Protein AF-A0A151M8U3-F1 (afdb_monomer_lite)

pLDDT: mean 81.44, std 20.22, range [40.56, 98.81]

Organism: Alligator mississippiensis (NCBI:txid8496)

InterPro domains:
  IPR023216 Transcription regulator SKI/SnoN [PTHR10005] (28-126)

Radius of gyration: 43.68 Å; chains: 1; bounding box: 76×24×116 Å

Structure (mmCIF, N/CA/C/O backbone):
data_AF-A0A151M8U3-F1
#
_entry.id   AF-A0A151M8U3-F1
#
loop_
_atom_site.group_PDB
_atom_site.id
_atom_site.type_symbol
_atom_site.label_atom_id
_atom_site.label_alt_id
_atom_site.label_comp_id
_atom_site.label_asym_id
_atom_site.label_entity_id
_atom_site.label_seq_id
_atom_site.pdbx_PDB_ins_code
_atom_site.Cartn_x
_atom_site.Cartn_y
_atom_site.Cartn_z
_atom_site.occupancy
_atom_site.B_iso_or_equiv
_atom_site.auth_seq_id
_atom_site.auth_comp_id
_atom_site.auth_asym_id
_atom_site.auth_atom_id
_atom_site.pdbx_PDB_model_num
ATOM 1 N N . MET A 1 1 ? -38.878 0.587 22.113 1.00 40.56 1 MET A N 1
ATOM 2 C CA . MET A 1 1 ? -38.996 -0.773 22.692 1.00 40.56 1 MET A CA 1
ATOM 3 C C . MET A 1 1 ? -37.675 -1.499 22.469 1.00 40.56 1 MET A C 1
ATOM 5 O O . MET A 1 1 ? -37.245 -1.496 21.323 1.00 40.56 1 MET A O 1
ATOM 9 N N . PRO A 1 2 ? -37.015 -2.070 23.492 1.00 48.78 2 PRO A N 1
ATOM 10 C CA . PRO A 1 2 ? -35.706 -2.700 23.304 1.00 48.78 2 PRO A CA 1
ATOM 11 C C . PRO A 1 2 ? -35.813 -3.971 22.433 1.00 48.78 2 PRO A C 1
ATOM 13 O O . PRO A 1 2 ? -36.833 -4.675 22.512 1.00 48.78 2 PRO A O 1
ATOM 16 N N . PRO A 1 3 ? -34.814 -4.272 21.584 1.00 57.84 3 PRO A N 1
ATOM 17 C CA . PRO A 1 3 ? -34.797 -5.462 20.736 1.00 57.84 3 PRO A CA 1
ATOM 18 C C . PRO A 1 3 ? -34.961 -6.755 21.554 1.00 57.84 3 PRO A C 1
ATOM 20 O O . PRO A 1 3 ? -34.553 -6.868 22.709 1.00 57.84 3 PRO A O 1
ATOM 23 N N . THR A 1 4 ? -35.606 -7.760 20.960 1.00 63.84 4 THR A N 1
ATOM 24 C CA . THR A 1 4 ? -35.953 -9.052 21.588 1.00 63.84 4 THR A CA 1
ATOM 25 C C . THR A 1 4 ? -34.752 -9.816 22.156 1.00 63.84 4 THR A C 1
ATOM 27 O O . THR A 1 4 ? -34.927 -10.589 23.098 1.00 63.84 4 THR A O 1
ATOM 30 N N . ALA A 1 5 ? -33.545 -9.569 21.639 1.00 54.72 5 ALA A N 1
ATOM 31 C CA . ALA A 1 5 ? -32.305 -10.135 22.159 1.00 54.72 5 ALA A CA 1
ATOM 32 C C . ALA A 1 5 ? -32.001 -9.637 23.582 1.00 54.72 5 ALA A C 1
ATOM 34 O O . ALA A 1 5 ? -31.858 -10.465 24.478 1.00 54.72 5 ALA A O 1
ATOM 35 N N . GLU A 1 6 ? -32.011 -8.322 23.833 1.00 48.84 6 GLU A N 1
ATOM 36 C CA . GLU A 1 6 ? -31.754 -7.754 25.169 1.00 48.84 6 GLU A CA 1
ATOM 37 C C . GLU A 1 6 ? -32.701 -8.331 26.223 1.00 48.84 6 GLU A C 1
ATOM 39 O O . GLU A 1 6 ? -32.268 -8.716 27.304 1.00 48.84 6 GLU A O 1
ATOM 44 N N . ARG A 1 7 ? -33.990 -8.496 25.897 1.00 54.62 7 ARG A N 1
ATOM 45 C CA . ARG A 1 7 ? -34.970 -9.103 26.817 1.00 54.62 7 ARG A CA 1
ATOM 46 C C . ARG A 1 7 ? -34.650 -10.550 27.202 1.00 54.62 7 ARG A C 1
ATOM 48 O O . ARG A 1 7 ? -34.989 -10.965 28.310 1.00 54.62 7 ARG A O 1
ATOM 55 N N . ARG A 1 8 ? -34.029 -11.327 26.308 1.00 56.53 8 ARG A N 1
ATOM 56 C CA . ARG A 1 8 ? -33.607 -12.709 26.590 1.00 56.53 8 ARG A CA 1
ATOM 57 C C . ARG A 1 8 ? -32.372 -12.731 27.491 1.00 56.53 8 ARG A C 1
ATOM 59 O O . ARG A 1 8 ? -32.348 -13.516 28.432 1.00 56.53 8 ARG A O 1
ATOM 66 N N . TRP A 1 9 ? -31.419 -11.832 27.254 1.00 52.59 9 TRP A N 1
ATOM 67 C CA . TRP A 1 9 ? -30.248 -11.650 28.114 1.00 52.59 9 TRP A CA 1
ATOM 68 C C . TRP A 1 9 ? -30.645 -11.206 29.528 1.00 52.59 9 TRP A C 1
ATOM 70 O O . TRP A 1 9 ? -30.252 -11.855 30.489 1.00 52.59 9 TRP A O 1
ATOM 80 N N . TRP A 1 10 ? -31.535 -10.216 29.672 1.00 53.31 10 TRP A N 1
ATOM 81 C CA . TRP A 1 10 ? -32.075 -9.817 30.982 1.00 53.31 10 TRP A CA 1
ATOM 82 C C . TRP A 1 10 ? -32.746 -10.980 31.728 1.00 53.31 10 TRP A C 1
ATOM 84 O O . TRP A 1 10 ? -32.545 -11.135 32.926 1.00 53.31 10 TRP A O 1
ATOM 94 N N . ARG A 1 11 ? -33.496 -11.847 31.034 1.00 55.56 11 ARG A N 1
ATOM 95 C CA . ARG A 1 11 ? -34.132 -13.032 31.642 1.00 55.56 11 ARG A CA 1
ATOM 96 C C . ARG A 1 11 ? -33.126 -14.100 32.096 1.00 55.56 11 ARG A C 1
ATOM 98 O O . ARG A 1 11 ? -33.454 -14.869 32.990 1.00 55.56 11 ARG A O 1
ATOM 105 N N . MET A 1 12 ? -31.942 -14.163 31.486 1.00 50.94 12 MET A N 1
ATOM 106 C CA . MET A 1 12 ? -30.869 -15.088 31.874 1.00 50.94 12 MET A CA 1
ATOM 107 C C . MET A 1 12 ? -29.953 -14.524 32.969 1.00 50.94 12 MET A C 1
ATOM 109 O O . MET A 1 12 ? -29.356 -15.304 33.703 1.00 50.94 12 MET A O 1
ATOM 113 N N . SER A 1 13 ? -29.860 -13.196 33.096 1.00 57.53 13 SER A N 1
ATOM 114 C CA . SER A 1 13 ? -29.041 -12.520 34.114 1.00 57.53 13 SER A CA 1
ATOM 115 C C . SER A 1 13 ? -29.766 -12.272 35.442 1.00 57.53 13 SER A C 1
ATOM 117 O O . SER A 1 13 ? -29.111 -11.994 36.443 1.00 57.53 13 SER A O 1
ATOM 119 N N . VAL A 1 14 ? -31.101 -12.345 35.480 1.00 50.88 14 VAL A N 1
ATOM 120 C CA . VAL A 1 14 ? -31.864 -12.294 36.738 1.00 50.88 14 VAL A CA 1
ATOM 121 C C . VAL A 1 14 ? -31.788 -13.677 37.394 1.00 50.88 14 VAL A C 1
ATOM 123 O O . VAL A 1 14 ? -32.211 -14.652 36.766 1.00 50.88 14 VAL A O 1
ATOM 126 N N . PRO A 1 15 ? -31.269 -13.799 38.633 1.00 51.03 15 PRO A N 1
ATOM 127 C CA . PRO A 1 15 ? -31.254 -15.069 39.348 1.00 51.03 15 PRO A CA 1
ATOM 128 C C . PRO A 1 15 ? -32.662 -15.667 39.379 1.00 51.03 15 PRO A C 1
ATOM 130 O O . PRO A 1 15 ? -33.642 -14.937 39.542 1.00 51.03 15 PRO A O 1
ATOM 133 N N . ALA A 1 16 ? -32.779 -16.988 39.246 1.00 50.50 16 ALA A N 1
ATOM 134 C CA . ALA A 1 16 ? -34.037 -17.732 39.332 1.00 50.50 16 ALA A CA 1
ATOM 135 C C . ALA A 1 16 ? -34.613 -17.746 40.769 1.00 50.50 16 ALA A C 1
ATOM 137 O O . ALA A 1 16 ? -34.962 -18.792 41.302 1.00 50.50 16 ALA A O 1
ATOM 138 N N . PHE A 1 17 ? -34.699 -16.580 41.409 1.00 46.59 17 PHE A N 1
ATOM 139 C CA . PHE A 1 17 ? -35.105 -16.395 42.798 1.00 46.59 17 PHE A CA 1
ATOM 140 C C . PHE A 1 17 ? -36.619 -16.582 43.006 1.00 46.59 17 PHE A C 1
ATOM 142 O O . PHE A 1 17 ? -37.093 -16.728 44.123 1.00 46.59 17 PHE A O 1
ATOM 149 N N . ALA A 1 18 ? -37.402 -16.626 41.926 1.00 46.50 18 ALA A N 1
ATOM 150 C CA . ALA A 1 18 ? -38.862 -16.658 41.981 1.00 46.50 18 ALA A CA 1
ATOM 151 C C . ALA A 1 18 ? -39.449 -18.027 41.598 1.00 46.50 18 ALA A C 1
ATOM 153 O O . ALA A 1 18 ? -40.246 -18.119 40.662 1.00 46.50 18 ALA A O 1
ATOM 154 N N . ARG A 1 19 ? -39.032 -19.101 42.282 1.00 45.16 19 ARG A N 1
ATOM 155 C CA . ARG A 1 19 ? -39.784 -20.373 42.330 1.00 45.16 19 ARG A CA 1
ATOM 156 C C . ARG A 1 19 ? -39.307 -21.261 43.488 1.00 45.16 19 ARG A C 1
ATOM 158 O O . ARG A 1 19 ? -38.726 -22.322 43.277 1.00 45.16 19 ARG A O 1
ATOM 165 N N . LYS A 1 20 ? -39.528 -20.820 44.725 1.00 44.44 20 LYS A N 1
ATOM 166 C CA . LYS A 1 20 ? -39.485 -21.709 45.890 1.00 44.44 20 LYS A CA 1
ATOM 167 C C . LYS A 1 20 ? -40.513 -21.226 46.906 1.00 44.44 20 LYS A C 1
ATOM 169 O O . LYS A 1 20 ? -40.297 -20.237 47.591 1.00 44.44 20 LYS A O 1
ATOM 174 N N . ASP A 1 21 ? -41.670 -21.878 46.896 1.00 50.72 21 ASP A N 1
ATOM 175 C CA . ASP A 1 21 ? -42.712 -21.686 47.897 1.00 50.72 21 ASP A CA 1
ATOM 176 C C . ASP A 1 21 ? -42.216 -22.252 49.239 1.00 50.72 21 ASP A C 1
ATOM 178 O O . ASP A 1 21 ? -41.758 -23.396 49.288 1.00 50.72 21 ASP A O 1
ATOM 182 N N . GLY A 1 22 ? -42.29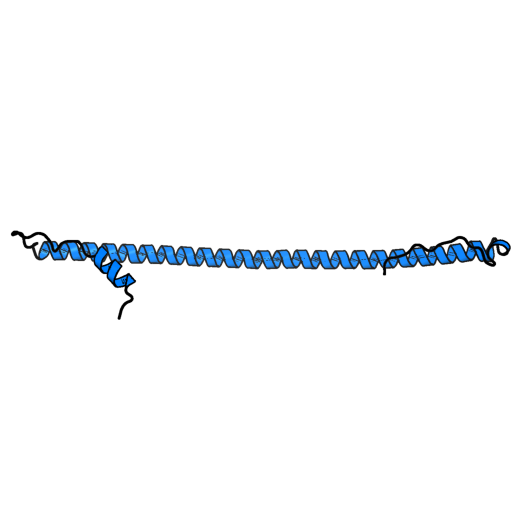6 -21.449 50.305 1.00 49.62 22 GLY A N 1
ATOM 183 C CA . GLY A 1 22 ? -42.020 -21.864 51.686 1.00 49.62 22 GLY A CA 1
ATOM 184 C C . GLY A 1 22 ? -40.998 -20.990 52.421 1.00 49.62 22 GLY A C 1
ATOM 185 O O . GLY A 1 22 ? -39.813 -21.292 52.397 1.00 49.62 22 GLY A O 1
ATOM 186 N N . GLU A 1 23 ? -41.499 -19.934 53.071 1.00 51.31 23 GLU A N 1
ATOM 187 C CA . GLU A 1 23 ? -40.991 -19.312 54.310 1.00 51.31 23 GLU A CA 1
ATOM 188 C C . GLU A 1 23 ? -39.460 -19.181 54.498 1.00 51.31 23 GLU A C 1
ATOM 190 O O . GLU A 1 23 ? -38.886 -19.783 55.398 1.00 51.31 23 GLU A O 1
ATOM 195 N N . ASP A 1 24 ? -38.809 -18.340 53.694 1.00 57.03 24 ASP A N 1
ATOM 196 C CA . ASP A 1 24 ? -37.689 -17.503 54.153 1.00 57.03 24 ASP A CA 1
ATOM 197 C C . ASP A 1 24 ? -37.616 -16.298 53.208 1.00 57.03 24 ASP A C 1
ATOM 199 O O . ASP A 1 24 ? -37.125 -16.374 52.078 1.00 57.03 24 ASP A O 1
ATOM 203 N N . ARG A 1 25 ? -38.277 -15.199 53.586 1.00 63.25 25 ARG A N 1
ATOM 204 C CA . ARG A 1 25 ? -38.214 -13.964 52.800 1.00 63.25 25 ARG A CA 1
ATOM 205 C C . ARG A 1 25 ? -36.805 -13.420 53.059 1.00 63.25 25 ARG A C 1
ATOM 207 O O . ARG A 1 25 ? -36.534 -13.126 54.219 1.00 63.25 25 ARG A O 1
ATOM 214 N N . PRO A 1 26 ? -35.920 -13.331 52.048 1.00 62.28 26 PRO A N 1
ATOM 215 C CA . PRO A 1 26 ? -34.546 -12.903 52.281 1.00 62.28 26 PRO A CA 1
ATOM 216 C C . PRO A 1 26 ? -34.579 -11.550 52.981 1.00 62.28 26 PRO A C 1
ATOM 218 O O . PRO A 1 26 ? -35.367 -10.669 52.607 1.00 62.28 26 PRO A O 1
ATOM 221 N N . ASP A 1 27 ? -33.766 -11.427 54.022 1.00 82.56 27 ASP A N 1
ATOM 222 C CA . ASP A 1 27 ? -33.710 -10.203 54.795 1.00 82.56 27 ASP A CA 1
ATOM 223 C C . ASP A 1 27 ? -33.321 -9.034 53.880 1.00 82.56 27 ASP A C 1
ATOM 225 O O . ASP A 1 27 ? -32.555 -9.186 52.918 1.00 82.56 27 ASP A O 1
ATOM 229 N N . VAL A 1 28 ? -33.898 -7.861 54.134 1.00 86.44 28 VAL A N 1
ATOM 230 C CA . VAL A 1 28 ? -33.722 -6.688 53.261 1.00 86.44 28 VAL A CA 1
ATOM 231 C C . VAL A 1 28 ? -32.239 -6.320 53.153 1.00 86.44 28 VAL A C 1
ATOM 233 O O . VAL A 1 28 ? -31.781 -5.957 52.066 1.00 86.44 28 VAL A O 1
ATOM 236 N N . ASP A 1 29 ? -31.480 -6.510 54.234 1.00 90.56 29 ASP A N 1
ATOM 237 C CA . ASP A 1 29 ? -30.040 -6.263 54.275 1.00 90.56 29 ASP A CA 1
ATOM 238 C C . ASP A 1 29 ? -29.257 -7.257 53.401 1.00 90.56 29 ASP A C 1
ATOM 240 O O . ASP A 1 29 ? -28.313 -6.872 52.700 1.00 90.56 29 ASP A O 1
ATOM 244 N N . GLU A 1 30 ? -29.669 -8.527 53.363 1.00 90.81 30 GLU A N 1
ATOM 245 C CA . GLU A 1 30 ? -29.049 -9.549 52.514 1.00 90.81 30 GLU A CA 1
ATOM 246 C C . GLU A 1 30 ? -29.303 -9.266 51.026 1.00 90.81 30 GLU A C 1
ATOM 248 O O . GLU A 1 30 ? -28.378 -9.311 50.208 1.00 90.81 30 GLU A O 1
ATOM 253 N N . LEU A 1 31 ? -30.529 -8.868 50.673 1.00 90.50 31 LEU A N 1
ATOM 254 C CA . LEU A 1 31 ? -30.859 -8.418 49.318 1.00 90.50 31 LEU A CA 1
ATOM 255 C C . LEU A 1 31 ? -30.064 -7.172 48.911 1.00 90.50 31 LEU A C 1
ATOM 257 O O . LEU A 1 31 ? -29.592 -7.085 47.773 1.00 90.50 31 LEU A O 1
ATOM 261 N N . GLN A 1 32 ? -29.898 -6.211 49.820 1.00 92.38 32 GLN A N 1
ATOM 262 C CA . GLN A 1 32 ? -29.147 -4.988 49.556 1.00 92.38 32 GLN A CA 1
ATOM 263 C C . GLN A 1 32 ? -27.657 -5.279 49.330 1.00 92.38 32 GLN A C 1
ATOM 265 O O . GLN A 1 32 ? -27.052 -4.712 48.412 1.00 92.38 32 GLN A O 1
ATOM 270 N N . LYS A 1 33 ? -27.082 -6.213 50.096 1.00 94.56 33 LYS A N 1
ATOM 271 C CA . LYS A 1 33 ? -25.708 -6.691 49.904 1.00 94.56 33 LYS A CA 1
ATOM 272 C C . LYS A 1 33 ? -25.529 -7.384 48.550 1.00 94.56 33 LYS A C 1
ATOM 274 O O . LYS A 1 33 ? -24.616 -7.026 47.807 1.00 94.56 33 LYS A O 1
ATOM 279 N N . LEU A 1 34 ? -26.426 -8.306 48.189 1.00 93.38 34 LEU A N 1
ATOM 280 C CA . LEU A 1 34 ? -26.381 -9.006 46.898 1.00 93.38 34 LEU A CA 1
ATOM 281 C C . LEU A 1 34 ? -26.523 -8.042 45.712 1.00 93.38 34 LEU A C 1
ATOM 283 O O . LEU A 1 34 ? -25.837 -8.191 44.699 1.00 93.38 34 LEU A O 1
ATOM 287 N N . LEU A 1 35 ? -27.387 -7.029 45.827 1.00 93.25 35 LEU A N 1
ATOM 288 C CA . LEU A 1 35 ? -27.534 -6.002 44.797 1.00 93.25 35 LEU A CA 1
ATOM 289 C C . LEU A 1 35 ? -26.248 -5.183 44.634 1.00 93.25 35 LEU A C 1
ATOM 291 O O . LEU A 1 35 ? -25.837 -4.920 43.503 1.00 93.25 35 LEU A O 1
ATOM 295 N N . LEU A 1 36 ? -25.605 -4.800 45.741 1.00 96.12 36 LEU A N 1
ATOM 296 C CA . LEU A 1 36 ? -24.342 -4.066 45.708 1.00 96.12 36 LEU A CA 1
ATOM 297 C C . LEU A 1 36 ? -23.233 -4.894 45.044 1.00 96.12 36 LEU A C 1
ATOM 299 O O . LEU A 1 36 ? -22.548 -4.392 44.153 1.00 96.12 36 LEU A O 1
ATOM 303 N N . GLU A 1 37 ? -23.102 -6.170 45.412 1.00 96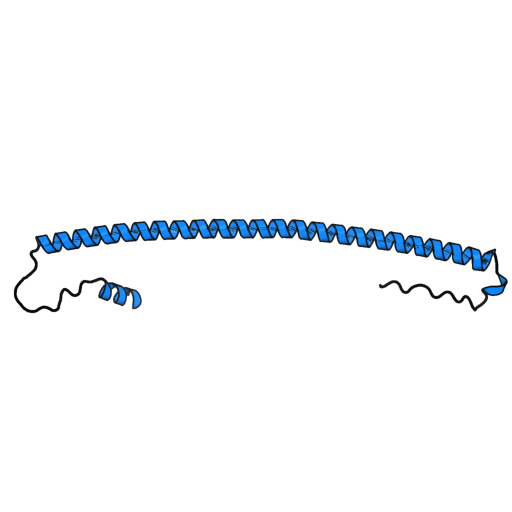.50 37 GLU A N 1
ATOM 304 C CA . GLU A 1 37 ? -22.143 -7.096 44.797 1.00 96.50 37 GLU A CA 1
ATOM 305 C C . GLU A 1 37 ? -22.382 -7.237 43.286 1.00 96.50 37 GLU A C 1
ATOM 307 O O 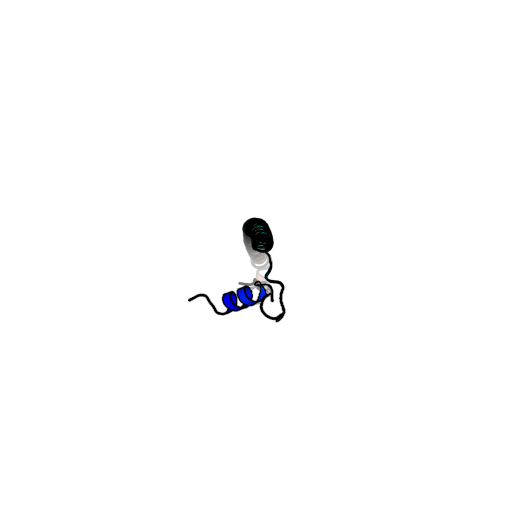. GLU A 1 37 ? -21.436 -7.146 42.500 1.00 96.50 37 GLU A O 1
ATOM 312 N N . GLN A 1 38 ? -23.642 -7.365 42.852 1.00 94.25 38 GLN A N 1
ATOM 313 C CA . GLN A 1 38 ? -23.979 -7.433 41.428 1.00 94.25 38 GLN A CA 1
ATOM 314 C C . GLN A 1 38 ? -23.683 -6.132 40.674 1.00 94.25 38 GLN A C 1
ATOM 316 O O . GLN A 1 38 ? -23.233 -6.166 39.526 1.00 94.25 38 GLN A O 1
ATOM 321 N N . VAL A 1 39 ? -23.899 -4.972 41.299 1.00 96.81 39 VAL A N 1
ATOM 322 C CA . VAL A 1 39 ? -23.559 -3.671 40.705 1.00 96.81 39 VAL A CA 1
ATOM 323 C C . VAL A 1 39 ? -22.047 -3.526 40.533 1.00 96.81 39 VAL A C 1
ATOM 325 O O . VAL A 1 39 ? -21.598 -3.082 39.474 1.00 96.81 39 VAL A O 1
ATOM 328 N N . GLU A 1 40 ? -21.254 -3.923 41.526 1.00 97.69 40 GLU A N 1
ATOM 329 C CA . GLU A 1 40 ? -19.793 -3.847 41.440 1.00 97.69 40 GLU A CA 1
ATOM 330 C C . GLU A 1 40 ? -19.217 -4.851 40.434 1.00 97.69 40 GLU A C 1
ATOM 332 O O . GLU A 1 40 ? -18.335 -4.495 39.645 1.00 97.69 40 GLU A O 1
ATOM 337 N N . LEU A 1 41 ? -19.772 -6.067 40.367 1.00 97.19 41 LEU A N 1
ATOM 338 C CA . LEU A 1 41 ? -19.451 -7.035 39.315 1.00 97.19 41 LEU A CA 1
ATOM 339 C C . LEU A 1 41 ? -19.757 -6.472 37.925 1.00 97.19 41 LEU A C 1
ATOM 341 O O . LEU A 1 41 ? -18.907 -6.544 37.035 1.00 97.19 41 LEU A O 1
ATOM 345 N N . ARG A 1 42 ? -20.923 -5.839 37.741 1.00 97.12 42 ARG A N 1
ATOM 346 C CA . ARG A 1 42 ? -21.287 -5.205 36.468 1.00 97.12 42 ARG A CA 1
ATOM 347 C C . ARG A 1 42 ? -20.296 -4.108 36.081 1.00 97.12 42 ARG A C 1
ATOM 349 O O . ARG A 1 42 ? -19.783 -4.132 34.969 1.00 97.12 42 ARG A O 1
ATOM 356 N N . LYS A 1 43 ? -19.956 -3.200 37.003 1.00 98.19 43 LYS A N 1
ATOM 357 C CA . LYS A 1 43 ? -18.967 -2.132 36.756 1.00 98.19 43 LYS A CA 1
ATOM 358 C C . LYS A 1 43 ? -17.577 -2.677 36.432 1.00 98.19 43 LYS A C 1
ATOM 360 O O . LYS A 1 43 ? -16.817 -2.047 35.697 1.00 98.19 43 LYS A O 1
ATOM 365 N N . LYS A 1 44 ? -17.186 -3.807 37.027 1.00 98.25 44 LYS A N 1
ATOM 366 C CA . LYS A 1 44 ? -15.916 -4.468 36.707 1.00 98.25 44 LYS A CA 1
ATOM 367 C C . LYS A 1 44 ? -15.938 -5.009 35.277 1.00 98.25 44 LYS A C 1
ATOM 369 O O . LYS A 1 44 ? -15.039 -4.682 34.509 1.00 98.25 44 LYS A O 1
ATOM 374 N N . LEU A 1 45 ? -16.988 -5.739 34.905 1.00 98.00 45 LEU A N 1
ATOM 375 C CA . LEU A 1 45 ? -17.151 -6.279 33.553 1.00 98.00 45 LEU A CA 1
ATOM 376 C C . LEU A 1 45 ? -17.258 -5.178 32.491 1.00 98.00 45 LEU A C 1
ATOM 378 O O . LEU A 1 45 ? -16.656 -5.298 31.431 1.00 98.00 45 LEU A O 1
ATOM 382 N N . GLU A 1 46 ? -17.964 -4.083 32.776 1.00 98.19 46 GLU A N 1
ATOM 383 C CA . GLU A 1 46 ? -18.050 -2.920 31.882 1.00 98.19 46 GLU A CA 1
ATOM 384 C C . GLU A 1 46 ? -16.660 -2.311 31.616 1.00 98.19 46 GLU A C 1
ATOM 386 O O . GLU A 1 46 ? -16.332 -1.997 30.470 1.00 98.19 46 GLU A O 1
ATOM 391 N N . ARG A 1 47 ? -15.806 -2.204 32.645 1.00 98.50 47 ARG A N 1
ATOM 392 C CA . ARG A 1 47 ? -14.417 -1.732 32.500 1.00 98.50 47 ARG A CA 1
ATOM 393 C C . ARG A 1 47 ? -13.542 -2.708 31.717 1.00 98.50 47 ARG A C 1
ATOM 395 O O . ARG A 1 47 ? -12.782 -2.275 30.855 1.00 98.50 47 ARG A O 1
ATOM 402 N N . GLU A 1 48 ? -13.648 -4.004 31.998 1.00 98.31 48 GLU A N 1
ATOM 403 C CA . GLU A 1 48 ? -12.903 -5.043 31.273 1.00 98.31 48 GLU A CA 1
ATOM 404 C C . GLU A 1 48 ? -13.305 -5.088 29.796 1.00 98.31 48 GLU A C 1
ATOM 406 O O . GLU A 1 48 ? -12.443 -5.131 28.919 1.00 98.31 48 GLU A O 1
ATOM 411 N N . PHE A 1 49 ? -14.603 -4.986 29.505 1.00 98.44 49 PHE A N 1
ATOM 412 C CA . PHE A 1 49 ? -15.112 -4.911 28.141 1.00 98.44 49 PHE A CA 1
ATOM 413 C C . PHE A 1 49 ? -14.601 -3.667 27.411 1.00 98.44 49 PHE A C 1
ATOM 415 O O . PHE A 1 49 ? -14.189 -3.756 26.254 1.00 98.44 49 PHE A O 1
ATOM 422 N N . GLN A 1 50 ? -14.586 -2.515 28.085 1.00 98.06 50 GLN A N 1
ATOM 423 C CA . GLN A 1 50 ? -14.070 -1.281 27.505 1.00 98.06 50 GLN A CA 1
ATOM 424 C C . GLN A 1 50 ? -12.566 -1.387 27.203 1.00 98.06 50 GLN A C 1
ATOM 426 O O . GLN A 1 50 ? -12.155 -1.085 26.087 1.00 98.06 50 GLN A O 1
ATOM 431 N N . SER A 1 51 ? -11.762 -1.920 28.130 1.00 98.19 51 SER A N 1
ATOM 432 C CA . SER A 1 51 ? -10.332 -2.166 27.892 1.00 98.19 51 SER A CA 1
ATOM 433 C C . SER A 1 51 ? -10.096 -3.129 26.726 1.00 98.19 51 SER A C 1
ATOM 435 O O . SER A 1 51 ? -9.230 -2.888 25.885 1.00 98.19 51 SER A O 1
ATOM 437 N N . LEU A 1 52 ? -10.888 -4.200 26.633 1.00 98.44 52 LEU A N 1
ATOM 438 C CA . LEU A 1 52 ? -10.796 -5.152 25.532 1.00 98.44 52 LEU A CA 1
ATOM 439 C C . LEU A 1 52 ? -11.138 -4.495 24.187 1.00 98.44 52 LEU A C 1
ATOM 441 O O . LEU A 1 52 ? -10.438 -4.709 23.197 1.00 98.44 52 LEU A O 1
ATOM 445 N N . LYS A 1 53 ? -12.188 -3.670 24.155 1.00 98.12 53 LYS A N 1
ATOM 446 C CA . LYS A 1 53 ? -12.589 -2.903 22.972 1.00 98.12 53 LYS A CA 1
ATOM 447 C C . LYS A 1 53 ? -11.477 -1.961 22.516 1.00 98.12 53 LYS A C 1
ATOM 449 O O . LYS A 1 53 ? -11.161 -1.955 21.329 1.00 98.12 53 LYS A O 1
ATOM 454 N N . ASP A 1 54 ? -10.890 -1.203 23.435 1.00 98.56 54 ASP A N 1
ATOM 455 C CA . ASP A 1 54 ? -9.825 -0.249 23.117 1.00 98.56 54 ASP A CA 1
ATOM 456 C C . ASP A 1 54 ? -8.582 -0.981 22.586 1.00 98.56 54 ASP A C 1
ATOM 458 O O . ASP A 1 54 ? -8.055 -0.622 21.532 1.00 98.56 54 ASP A O 1
ATOM 462 N N . ASN A 1 55 ? -8.210 -2.111 23.201 1.00 98.50 55 ASN A N 1
ATOM 463 C CA . ASN A 1 55 ? -7.118 -2.964 22.723 1.00 98.50 55 ASN A CA 1
ATOM 464 C C . ASN A 1 55 ? -7.339 -3.461 21.286 1.00 98.50 55 ASN A C 1
ATOM 466 O O . ASN A 1 55 ? -6.427 -3.384 20.459 1.00 98.50 55 ASN A O 1
ATOM 470 N N . PHE A 1 56 ? -8.542 -3.952 20.964 1.00 98.56 56 PHE A N 1
ATOM 471 C CA . PHE A 1 56 ? -8.861 -4.391 19.603 1.00 98.56 56 PHE A CA 1
ATOM 472 C C . PHE A 1 56 ? -8.870 -3.235 18.606 1.00 98.56 56 PHE A C 1
ATOM 474 O O . PHE A 1 56 ? -8.386 -3.393 17.485 1.00 98.56 56 PHE A O 1
ATOM 481 N N . GLN A 1 57 ? -9.394 -2.070 18.995 1.00 98.50 57 GLN A N 1
ATOM 482 C CA . GLN A 1 57 ? -9.372 -0.890 18.135 1.00 98.50 57 GLN A CA 1
ATOM 483 C C . GLN A 1 57 ? -7.941 -0.467 17.808 1.00 98.50 57 GLN A C 1
ATOM 485 O O . GLN A 1 57 ? -7.633 -0.216 16.643 1.00 98.50 57 GLN A O 1
ATOM 490 N N . ASP A 1 58 ? -7.057 -0.437 18.798 1.00 98.62 58 ASP A N 1
ATOM 491 C CA . ASP A 1 58 ? -5.666 -0.036 18.599 1.00 98.62 58 ASP A CA 1
ATOM 492 C C . ASP A 1 58 ? -4.856 -1.088 17.843 1.00 98.62 58 ASP A C 1
ATOM 494 O O . ASP A 1 58 ? -3.979 -0.746 17.046 1.00 98.62 58 ASP A O 1
ATOM 498 N N . GLN A 1 59 ? -5.149 -2.373 18.048 1.00 98.56 59 GLN A N 1
ATOM 499 C CA . GLN A 1 59 ? -4.570 -3.440 17.238 1.00 98.56 59 GLN A CA 1
ATOM 500 C C . GLN A 1 59 ? -4.994 -3.302 15.771 1.00 98.56 59 GLN A C 1
ATOM 502 O O . GLN A 1 59 ? -4.142 -3.327 14.886 1.00 98.56 59 GLN A O 1
ATOM 507 N N . MET A 1 60 ? -6.286 -3.102 15.506 1.00 98.62 60 MET A N 1
ATOM 508 C CA . MET A 1 60 ? -6.805 -2.967 14.146 1.00 98.62 60 MET A CA 1
ATOM 509 C C . MET A 1 60 ? -6.257 -1.721 13.443 1.00 98.62 60 MET A C 1
ATOM 511 O O . MET A 1 60 ? -5.869 -1.806 12.282 1.00 98.62 60 MET A O 1
ATOM 515 N N . LYS A 1 61 ? -6.167 -0.579 14.139 1.00 98.62 61 LYS A N 1
ATOM 516 C CA . LYS A 1 61 ? -5.563 0.647 13.589 1.00 98.62 61 LYS A CA 1
ATOM 517 C C . LYS A 1 61 ? -4.105 0.429 13.186 1.00 98.62 61 LYS A C 1
ATOM 519 O O . LYS A 1 61 ? -3.716 0.830 12.094 1.00 98.62 61 LYS A O 1
ATOM 524 N N . ARG A 1 62 ? -3.310 -0.219 14.045 1.00 98.69 62 ARG A N 1
ATOM 525 C CA . ARG A 1 62 ? -1.902 -0.530 13.748 1.00 98.69 62 ARG A CA 1
ATOM 526 C C . ARG A 1 62 ? -1.760 -1.483 12.566 1.00 98.69 62 ARG A C 1
ATOM 528 O O . ARG A 1 62 ? -0.930 -1.243 11.699 1.00 98.69 62 ARG A O 1
ATOM 535 N N . GLU A 1 63 ? -2.585 -2.524 12.513 1.00 98.62 63 GLU A N 1
ATOM 536 C CA . GLU A 1 63 ? -2.585 -3.494 11.414 1.00 98.62 63 GLU A CA 1
ATOM 537 C C . GLU A 1 63 ? -2.950 -2.837 10.073 1.00 98.62 63 GLU A C 1
ATOM 539 O O . GLU A 1 63 ? -2.314 -3.110 9.056 1.00 98.62 63 GLU A O 1
ATOM 544 N N . LEU A 1 64 ? -3.944 -1.942 10.061 1.00 98.75 64 LEU A N 1
ATOM 545 C CA . LEU A 1 64 ? -4.311 -1.186 8.861 1.00 98.75 64 LEU A CA 1
ATOM 546 C C . LEU A 1 64 ? -3.171 -0.276 8.398 1.00 98.75 64 LEU A C 1
ATOM 548 O O . LEU A 1 64 ? -2.793 -0.346 7.232 1.00 98.75 64 LEU A O 1
ATOM 552 N N . ALA A 1 65 ? -2.576 0.495 9.312 1.00 98.69 65 ALA A N 1
ATOM 553 C CA . ALA A 1 65 ? -1.448 1.369 8.993 1.00 98.69 65 ALA A CA 1
ATOM 554 C C . ALA A 1 65 ? -0.252 0.585 8.423 1.00 98.69 65 ALA A C 1
ATOM 556 O O . ALA A 1 65 ? 0.338 0.985 7.423 1.00 98.69 65 ALA A O 1
ATOM 557 N N . TYR A 1 66 ? 0.063 -0.575 9.007 1.00 98.81 66 TYR A N 1
ATOM 558 C CA . TYR A 1 66 ? 1.126 -1.448 8.511 1.00 98.81 66 TYR A CA 1
ATOM 559 C C . TYR A 1 66 ? 0.851 -1.951 7.085 1.00 98.81 66 TYR A C 1
ATOM 561 O O . TYR A 1 66 ? 1.736 -1.937 6.228 1.00 98.81 66 TYR A O 1
ATOM 569 N N . ARG A 1 67 ? -0.387 -2.372 6.799 1.00 98.75 67 ARG A N 1
ATOM 570 C CA . ARG A 1 67 ? -0.773 -2.822 5.452 1.00 98.75 67 ARG A CA 1
ATOM 571 C C . ARG A 1 67 ? -0.713 -1.690 4.432 1.00 98.75 67 ARG A C 1
ATOM 573 O O . ARG A 1 67 ? -0.271 -1.926 3.311 1.00 98.75 67 ARG A O 1
ATOM 580 N N . GLU A 1 68 ? -1.136 -0.487 4.805 1.00 98.75 68 GLU A N 1
ATOM 581 C CA . GLU A 1 68 ? -1.045 0.700 3.949 1.00 98.75 68 GLU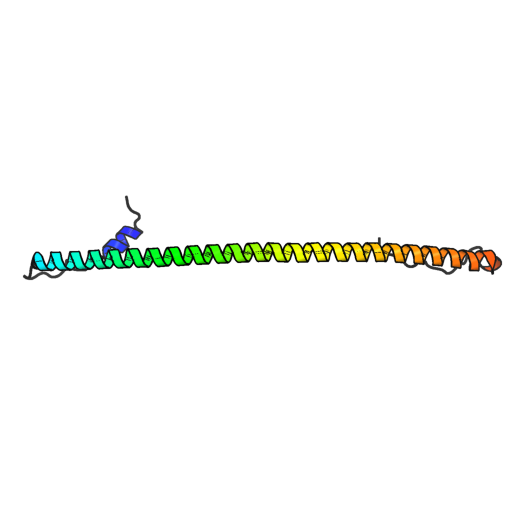 A CA 1
ATOM 582 C C . GLU A 1 68 ? 0.410 1.037 3.609 1.00 98.75 68 GLU A C 1
ATOM 584 O O . GLU A 1 68 ? 0.730 1.254 2.439 1.00 98.75 68 GLU A O 1
ATOM 589 N N . GLU A 1 69 ? 1.308 1.006 4.596 1.00 98.69 69 GLU A N 1
ATOM 590 C CA . GLU A 1 69 ? 2.739 1.226 4.374 1.00 98.69 69 GLU A CA 1
ATOM 591 C C . GLU A 1 69 ? 3.339 0.153 3.456 1.00 98.69 69 GLU A C 1
ATOM 593 O O . GLU A 1 69 ? 4.045 0.471 2.498 1.00 98.69 69 GLU A O 1
ATOM 598 N N . MET A 1 70 ? 3.007 -1.120 3.680 1.00 98.50 70 MET A N 1
ATOM 599 C CA . MET A 1 70 ? 3.475 -2.214 2.827 1.00 98.50 70 MET A CA 1
ATOM 600 C C . MET A 1 70 ? 3.019 -2.035 1.373 1.00 98.50 70 MET A C 1
ATOM 602 O O . MET A 1 70 ? 3.804 -2.247 0.449 1.00 98.50 70 MET A O 1
ATOM 606 N N . VAL A 1 71 ? 1.772 -1.609 1.151 1.00 98.75 71 VAL A N 1
ATOM 607 C CA . VAL A 1 71 ? 1.266 -1.307 -0.196 1.00 98.75 71 VAL A CA 1
ATOM 608 C C . VAL A 1 71 ? 2.069 -0.175 -0.840 1.00 98.75 71 VAL A C 1
ATOM 610 O O . VAL A 1 71 ? 2.439 -0.290 -2.008 1.00 98.75 71 VAL A O 1
ATOM 613 N N . GLN A 1 72 ? 2.396 0.883 -0.095 1.00 98.69 72 GLN A N 1
ATOM 614 C CA . GLN A 1 72 ? 3.233 1.977 -0.600 1.00 98.69 72 GLN A CA 1
ATOM 615 C C . GLN A 1 72 ? 4.645 1.498 -0.963 1.00 98.69 72 GLN A C 1
ATOM 617 O O . GLN A 1 72 ? 5.154 1.840 -2.031 1.00 98.69 72 GLN A O 1
ATOM 622 N N . GLN A 1 73 ? 5.266 0.659 -0.131 1.00 98.75 73 GLN A N 1
ATOM 623 C CA . GLN A 1 73 ? 6.588 0.095 -0.422 1.00 98.75 73 GLN A CA 1
ATOM 624 C C . GLN A 1 73 ? 6.565 -0.786 -1.679 1.00 98.75 73 GLN A C 1
ATOM 626 O O . GLN A 1 73 ? 7.406 -0.628 -2.565 1.00 98.75 73 GLN A O 1
ATOM 631 N N . LEU A 1 74 ? 5.572 -1.673 -1.803 1.00 98.75 74 LEU A N 1
ATOM 632 C CA . LEU A 1 74 ? 5.402 -2.518 -2.989 1.00 98.75 74 LEU A CA 1
ATOM 633 C C . LEU A 1 74 ? 5.165 -1.687 -4.253 1.00 98.75 74 LEU A C 1
ATOM 635 O O . LEU A 1 74 ? 5.673 -2.031 -5.319 1.00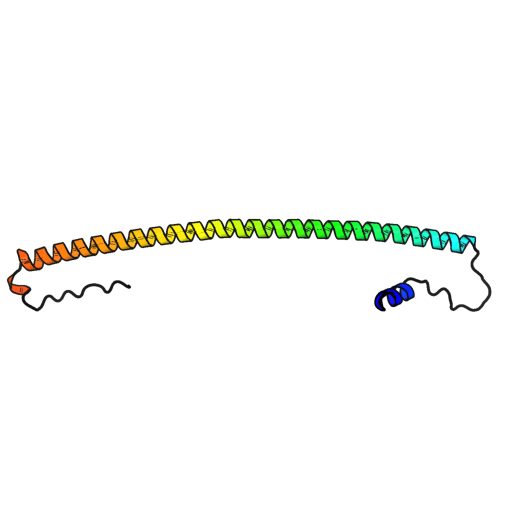 98.75 74 LEU A O 1
ATOM 639 N N . GLN A 1 75 ? 4.434 -0.582 -4.134 1.00 98.50 75 GLN A N 1
ATOM 640 C CA . GLN A 1 75 ? 4.192 0.345 -5.229 1.00 98.50 75 GLN A CA 1
ATOM 641 C C . GLN A 1 75 ? 5.496 0.990 -5.723 1.00 98.50 75 GLN A C 1
ATOM 643 O O . GLN A 1 75 ? 5.740 1.003 -6.928 1.00 98.50 75 GLN A O 1
ATOM 648 N N . ILE A 1 76 ? 6.366 1.434 -4.809 1.00 98.62 76 ILE A N 1
ATOM 649 C CA . ILE A 1 76 ? 7.688 1.988 -5.148 1.00 98.62 76 ILE A CA 1
ATOM 650 C C . ILE A 1 76 ? 8.550 0.945 -5.865 1.00 98.62 76 ILE A C 1
ATOM 652 O O . ILE A 1 76 ? 9.134 1.236 -6.912 1.00 98.62 76 ILE A O 1
ATOM 656 N N . VAL A 1 77 ? 8.622 -0.277 -5.328 1.00 98.75 77 VAL A N 1
ATOM 657 C CA . VAL A 1 77 ? 9.385 -1.376 -5.943 1.00 98.75 77 VAL A CA 1
ATOM 658 C C . VAL A 1 77 ? 8.861 -1.669 -7.345 1.00 98.75 77 VAL A C 1
ATOM 660 O O . VAL A 1 77 ? 9.642 -1.751 -8.294 1.00 98.75 77 VAL A O 1
ATOM 663 N N . ARG A 1 78 ? 7.538 -1.776 -7.496 1.00 98.62 78 ARG A N 1
ATOM 664 C CA . ARG A 1 78 ? 6.895 -2.007 -8.789 1.00 98.62 78 ARG A CA 1
ATOM 665 C C . ARG A 1 78 ? 7.245 -0.910 -9.788 1.00 98.62 78 ARG A C 1
ATOM 667 O O . ARG A 1 78 ? 7.645 -1.229 -10.902 1.00 98.62 78 ARG A O 1
ATOM 674 N N . ASP A 1 79 ? 7.097 0.356 -9.410 1.00 98.62 79 ASP A N 1
ATOM 675 C CA . ASP A 1 79 ? 7.338 1.482 -10.318 1.00 98.62 79 ASP A CA 1
ATOM 676 C C . ASP A 1 79 ? 8.809 1.548 -10.739 1.00 98.62 79 ASP A C 1
ATOM 678 O O . ASP A 1 79 ? 9.113 1.774 -11.911 1.00 98.62 79 ASP A O 1
ATOM 682 N N . THR A 1 80 ? 9.720 1.271 -9.806 1.00 98.62 80 THR A N 1
ATOM 683 C CA . THR A 1 80 ? 11.162 1.213 -10.072 1.00 98.62 80 THR A CA 1
ATOM 684 C C . THR A 1 80 ? 11.483 0.124 -11.094 1.00 98.62 80 THR A C 1
ATOM 686 O O . THR A 1 80 ? 12.099 0.408 -12.119 1.00 98.62 80 THR A O 1
ATOM 689 N N . LEU A 1 81 ? 10.984 -1.098 -10.882 1.00 98.69 81 LEU A N 1
ATOM 690 C CA . LEU A 1 81 ? 11.191 -2.216 -11.805 1.00 98.69 81 LEU A CA 1
ATOM 691 C C . LEU A 1 81 ? 10.572 -1.963 -13.184 1.00 98.69 81 LEU A C 1
ATOM 693 O O . LEU A 1 81 ? 11.188 -2.276 -14.201 1.00 98.69 81 LEU A O 1
ATOM 697 N N . CYS A 1 82 ? 9.371 -1.379 -13.245 1.00 98.62 82 CYS A N 1
ATOM 698 C CA . CYS A 1 82 ? 8.754 -0.993 -14.514 1.00 98.62 82 CYS A CA 1
ATOM 699 C C . CYS A 1 82 ? 9.631 0.008 -15.281 1.00 98.62 82 CYS A C 1
ATOM 701 O O . CYS A 1 82 ? 9.863 -0.175 -16.477 1.00 98.62 82 CYS A O 1
ATOM 703 N N . ASN A 1 83 ? 10.168 1.018 -14.593 1.00 98.56 83 ASN A N 1
ATOM 704 C CA . ASN A 1 83 ? 11.047 2.012 -15.203 1.00 98.56 83 ASN A CA 1
ATOM 705 C C . ASN A 1 83 ? 12.350 1.390 -15.723 1.00 98.56 83 ASN A C 1
ATOM 707 O O . ASN A 1 83 ? 12.770 1.702 -16.838 1.00 98.56 83 ASN A O 1
ATOM 711 N N . GLU A 1 84 ? 12.980 0.507 -14.947 1.00 98.62 84 GLU A N 1
ATOM 712 C CA . GLU A 1 84 ? 14.203 -0.194 -15.357 1.00 98.62 84 GLU A CA 1
ATOM 713 C C . GLU A 1 84 ? 13.965 -1.092 -16.576 1.00 98.62 84 GLU A C 1
ATOM 715 O O . GLU A 1 84 ? 14.737 -1.050 -17.536 1.00 98.62 84 GLU A O 1
ATOM 720 N N . LEU A 1 85 ? 12.863 -1.849 -16.592 1.00 98.56 85 LEU A N 1
ATOM 721 C CA . LEU A 1 85 ? 12.491 -2.688 -17.733 1.00 98.56 85 LEU A CA 1
ATOM 722 C C . LEU A 1 85 ? 12.249 -1.864 -19.000 1.00 98.56 85 LEU A C 1
ATOM 724 O O . LEU A 1 85 ? 12.666 -2.260 -20.089 1.00 98.56 85 LEU A O 1
ATOM 728 N N . ASP A 1 86 ? 11.601 -0.708 -18.885 1.00 98.44 86 ASP A N 1
ATOM 729 C CA . ASP A 1 86 ? 11.372 0.162 -20.036 1.00 98.44 86 ASP A CA 1
ATOM 730 C C . ASP A 1 86 ? 12.663 0.818 -20.538 1.00 98.44 86 ASP A C 1
ATOM 732 O O . ASP A 1 86 ? 12.831 1.011 -21.747 1.00 98.44 86 ASP A O 1
ATOM 736 N N . GLN A 1 87 ? 13.602 1.134 -19.644 1.00 98.56 87 GLN A N 1
ATOM 737 C CA . GLN A 1 87 ? 14.933 1.601 -20.029 1.00 98.56 87 GLN A CA 1
ATOM 738 C C . GLN A 1 87 ? 15.730 0.508 -20.748 1.00 98.56 87 GLN A C 1
ATOM 740 O O . GLN A 1 87 ? 16.311 0.789 -21.799 1.00 98.56 87 GLN A O 1
ATOM 745 N N . GLU A 1 88 ? 15.709 -0.729 -20.244 1.00 98.56 88 GLU A N 1
ATOM 746 C CA . GLU A 1 88 ? 16.349 -1.877 -20.900 1.00 98.56 88 GLU A CA 1
ATOM 747 C C . GLU A 1 88 ? 15.793 -2.069 -22.308 1.00 98.56 88 GLU A C 1
ATOM 749 O O . GLU A 1 88 ? 16.561 -2.103 -23.270 1.00 98.56 88 GLU A O 1
ATOM 754 N N . ARG A 1 89 ? 14.463 -2.077 -22.458 1.00 98.50 89 ARG A N 1
ATOM 755 C CA . ARG A 1 89 ? 13.811 -2.235 -23.764 1.00 98.50 89 ARG A CA 1
ATOM 756 C C . ARG A 1 89 ? 14.240 -1.150 -24.743 1.00 98.50 89 ARG A C 1
ATOM 758 O O . ARG A 1 89 ? 14.585 -1.451 -25.885 1.00 98.50 89 ARG A O 1
ATOM 765 N N . LYS A 1 90 ? 14.260 0.114 -24.306 1.00 98.44 90 LYS A N 1
ATOM 766 C CA . LYS A 1 90 ? 14.718 1.241 -25.137 1.00 98.44 90 LYS A CA 1
ATOM 767 C C . LYS A 1 90 ? 16.177 1.072 -25.554 1.00 98.44 90 LYS A C 1
ATOM 769 O O . LYS A 1 90 ? 16.495 1.258 -26.729 1.00 98.44 90 LYS A O 1
ATOM 774 N N . ALA A 1 91 ? 17.051 0.695 -24.622 1.00 98.38 91 ALA A N 1
ATOM 775 C CA . ALA A 1 91 ? 18.458 0.443 -24.913 1.00 98.38 91 ALA A CA 1
ATOM 776 C C . ALA A 1 91 ? 18.622 -0.711 -25.913 1.00 98.38 91 ALA A C 1
ATOM 778 O O . ALA A 1 91 ? 19.358 -0.585 -26.895 1.00 98.38 91 ALA A O 1
ATOM 779 N N . ARG A 1 92 ? 17.876 -1.803 -25.723 1.00 98.50 92 ARG A N 1
ATOM 780 C CA . ARG A 1 92 ? 17.866 -2.962 -26.615 1.00 98.50 92 ARG A CA 1
ATOM 781 C C . ARG A 1 92 ? 17.426 -2.592 -28.026 1.00 98.50 92 ARG A C 1
ATOM 783 O O . ARG A 1 92 ? 18.121 -2.955 -28.975 1.00 98.50 92 ARG A O 1
ATOM 790 N N . TYR A 1 93 ? 16.331 -1.850 -28.183 1.00 98.31 93 TYR A N 1
ATOM 791 C CA . TYR A 1 93 ? 15.871 -1.408 -29.502 1.00 98.31 93 TYR A CA 1
ATOM 792 C C . TYR A 1 93 ? 16.874 -0.473 -30.178 1.00 98.31 93 TYR A C 1
ATOM 794 O O . TYR A 1 93 ? 17.144 -0.628 -31.368 1.00 98.31 93 TYR A O 1
ATOM 802 N N . ALA A 1 94 ? 17.498 0.437 -29.426 1.00 98.12 94 ALA A N 1
ATOM 803 C CA . ALA A 1 94 ? 18.539 1.307 -29.964 1.00 98.12 94 ALA A CA 1
ATOM 804 C C . ALA A 1 94 ? 19.758 0.511 -30.468 1.00 98.12 94 ALA A C 1
ATOM 806 O O . ALA A 1 94 ? 20.290 0.802 -31.540 1.00 98.12 94 ALA A O 1
ATOM 807 N N . ILE A 1 95 ? 20.190 -0.514 -29.727 1.00 97.69 95 ILE A N 1
ATOM 808 C CA . ILE A 1 95 ? 21.291 -1.394 -30.140 1.00 97.69 95 ILE A CA 1
ATOM 809 C C . ILE A 1 95 ? 20.893 -2.224 -31.364 1.00 97.69 95 ILE A C 1
ATOM 811 O O . ILE A 1 95 ? 21.654 -2.284 -32.328 1.00 97.69 95 ILE A O 1
ATOM 815 N N . GLN A 1 96 ? 19.705 -2.834 -31.364 1.00 97.12 96 GLN A N 1
ATOM 816 C CA . GLN A 1 96 ? 19.209 -3.618 -32.499 1.00 97.12 96 GLN A CA 1
ATOM 817 C C . GLN A 1 96 ? 19.126 -2.783 -33.779 1.00 97.12 96 GLN A C 1
ATOM 819 O O . GLN A 1 96 ? 19.539 -3.254 -34.838 1.00 97.12 96 GLN A O 1
ATOM 824 N N . GLN A 1 97 ? 18.657 -1.538 -33.678 1.00 97.69 97 GLN A N 1
ATOM 825 C CA . GLN A 1 97 ? 18.598 -0.620 -34.809 1.00 97.69 97 GLN A CA 1
ATOM 826 C C . GLN A 1 97 ? 19.998 -0.319 -35.360 1.00 97.69 97 GLN A C 1
ATOM 828 O O . GLN A 1 97 ? 20.229 -0.472 -36.558 1.00 97.69 97 GLN A O 1
ATOM 833 N N . LYS A 1 98 ? 20.962 0.008 -34.490 1.00 97.44 98 LYS A N 1
ATOM 834 C CA . LYS A 1 98 ? 22.357 0.246 -34.901 1.00 97.44 98 LYS A CA 1
ATOM 835 C C . LYS A 1 98 ? 23.003 -0.983 -35.538 1.00 97.44 98 LYS A C 1
ATOM 837 O O . LYS A 1 98 ? 23.735 -0.855 -36.514 1.00 97.44 98 LYS A O 1
ATOM 842 N N . LEU A 1 99 ? 22.739 -2.176 -35.003 1.00 97.00 99 LEU A N 1
ATOM 843 C CA . LEU A 1 99 ? 23.235 -3.427 -35.579 1.00 97.00 99 LEU A CA 1
ATOM 844 C C . LEU A 1 99 ? 22.648 -3.673 -36.968 1.00 97.00 99 LEU A C 1
ATOM 846 O O . LEU A 1 99 ? 23.381 -4.077 -37.867 1.00 97.00 99 LEU A O 1
ATOM 850 N N . LYS A 1 100 ? 21.354 -3.401 -37.155 1.00 94.00 100 LYS A N 1
ATOM 851 C CA . LYS A 1 100 ? 20.698 -3.512 -38.458 1.00 94.00 100 LYS A CA 1
ATOM 852 C C . LYS A 1 100 ? 21.291 -2.529 -39.468 1.00 94.00 100 LYS A C 1
ATOM 854 O O . LYS A 1 100 ? 21.634 -2.941 -40.566 1.00 94.00 100 LYS A O 1
ATOM 859 N N . GLU A 1 101 ? 21.493 -1.272 -39.083 1.00 95.44 101 GLU A N 1
ATOM 860 C CA . GLU A 1 101 ? 22.123 -0.257 -39.939 1.00 95.44 101 GLU A CA 1
ATOM 861 C C . GLU A 1 101 ? 23.558 -0.635 -40.327 1.00 95.44 101 GLU A C 1
ATOM 863 O O . GLU A 1 101 ? 23.924 -0.558 -41.500 1.00 95.44 101 GLU A O 1
ATOM 868 N N . ALA A 1 102 ? 24.364 -1.091 -39.363 1.00 94.88 102 ALA A N 1
ATOM 869 C CA . ALA A 1 102 ? 25.723 -1.556 -39.623 1.00 94.88 102 ALA A CA 1
ATOM 870 C C . ALA A 1 102 ? 25.732 -2.775 -40.553 1.00 94.88 102 ALA A C 1
ATOM 872 O O . ALA A 1 102 ? 26.525 -2.836 -41.494 1.00 94.88 102 ALA A O 1
ATOM 873 N N . HIS A 1 103 ? 24.827 -3.726 -40.317 1.00 90.31 103 HIS A N 1
ATOM 874 C CA . HIS A 1 103 ? 24.648 -4.887 -41.175 1.00 90.31 103 HIS A CA 1
ATOM 875 C C . HIS A 1 103 ? 24.264 -4.473 -42.603 1.00 90.31 103 HIS A C 1
ATOM 877 O O . HIS A 1 103 ? 24.892 -4.927 -43.557 1.00 90.31 103 HIS A O 1
ATOM 883 N N . ASP A 1 104 ? 23.277 -3.592 -42.766 1.00 88.75 104 ASP A N 1
ATOM 884 C CA . ASP A 1 104 ? 22.807 -3.126 -44.073 1.00 88.75 104 ASP A CA 1
ATOM 885 C C . ASP A 1 104 ? 23.903 -2.357 -44.829 1.00 88.75 104 ASP A C 1
ATOM 887 O O . ASP A 1 104 ? 24.071 -2.549 -46.036 1.00 88.75 104 ASP A O 1
ATOM 891 N N . ALA A 1 105 ? 24.702 -1.545 -44.129 1.00 91.19 105 ALA A N 1
ATOM 892 C CA . ALA A 1 105 ? 25.849 -0.841 -44.702 1.00 91.19 105 ALA A CA 1
ATOM 893 C C . ALA A 1 105 ? 26.951 -1.807 -45.171 1.00 91.19 105 ALA A C 1
ATOM 895 O O . ALA A 1 105 ? 27.447 -1.681 -46.294 1.00 91.19 105 ALA A O 1
ATOM 896 N N . LEU A 1 106 ? 27.304 -2.800 -44.347 1.00 89.19 106 LEU A N 1
ATOM 897 C CA . LEU A 1 106 ? 28.275 -3.838 -44.708 1.00 89.19 106 LEU A CA 1
ATOM 898 C C . LEU A 1 106 ? 27.782 -4.674 -45.885 1.00 89.19 106 LEU A C 1
ATOM 900 O O . LEU A 1 106 ? 28.519 -4.890 -46.846 1.00 89.19 106 LEU A O 1
ATOM 904 N N . HIS A 1 107 ? 26.522 -5.097 -45.846 1.00 83.94 107 HIS A N 1
ATOM 905 C CA . HIS A 1 107 ? 25.909 -5.850 -46.924 1.00 83.94 107 HIS A CA 1
ATOM 906 C C . HIS A 1 107 ? 25.918 -5.046 -48.229 1.00 83.94 107 HIS A C 1
ATOM 908 O O . HIS A 1 107 ? 26.325 -5.562 -49.270 1.00 83.94 107 HIS A O 1
ATOM 914 N N . HIS A 1 108 ? 25.541 -3.764 -48.181 1.00 85.00 108 HIS A N 1
ATOM 915 C CA . HIS A 1 108 ? 25.628 -2.864 -49.328 1.00 85.00 108 HIS A CA 1
ATOM 916 C C . HIS A 1 108 ? 27.058 -2.786 -49.876 1.00 85.00 108 HIS A C 1
ATOM 918 O O . HIS A 1 108 ? 27.247 -2.922 -51.085 1.00 85.00 108 HIS A O 1
ATOM 924 N N . PHE A 1 109 ? 28.059 -2.612 -49.010 1.00 84.44 109 PHE A N 1
ATOM 925 C CA . PHE A 1 109 ? 29.465 -2.567 -49.406 1.00 84.44 109 PHE A CA 1
ATOM 926 C C . PHE A 1 109 ? 29.909 -3.872 -50.088 1.00 84.44 109 PHE A C 1
ATOM 928 O O . PHE A 1 109 ? 30.382 -3.852 -51.224 1.00 84.44 109 PHE A O 1
ATOM 935 N N . SER A 1 110 ? 29.687 -5.027 -49.463 1.00 81.06 110 SER A N 1
ATOM 936 C CA . SER A 1 110 ? 30.101 -6.324 -50.012 1.00 81.06 110 SER A CA 1
ATOM 937 C C . SER A 1 110 ? 29.401 -6.671 -51.335 1.00 81.06 110 SER A C 1
ATOM 939 O O . SER A 1 110 ? 30.043 -7.137 -52.280 1.00 81.06 110 SER A O 1
ATOM 941 N N . CYS A 1 111 ? 28.096 -6.409 -51.430 1.00 76.94 111 CYS A N 1
ATOM 942 C CA . CYS A 1 111 ? 27.251 -6.781 -52.570 1.00 76.94 111 CYS A CA 1
ATOM 943 C C . CYS A 1 111 ? 27.379 -5.804 -53.754 1.00 76.94 111 CYS A C 1
ATOM 945 O O . CYS A 1 111 ? 27.356 -6.235 -54.906 1.00 76.94 111 CYS A O 1
ATOM 947 N N . LYS A 1 112 ? 27.556 -4.495 -53.508 1.00 68.94 112 LYS A N 1
ATOM 948 C CA . LYS A 1 112 ? 27.630 -3.481 -54.581 1.00 68.94 112 LYS A CA 1
ATOM 949 C C . LYS A 1 112 ? 29.037 -3.003 -54.923 1.00 68.94 112 LYS A C 1
ATOM 951 O O . LYS A 1 112 ? 29.243 -2.620 -56.068 1.00 68.94 112 LYS A O 1
ATOM 956 N N . MET A 1 113 ? 29.986 -3.017 -53.985 1.00 67.69 113 MET A N 1
ATOM 957 C CA . MET A 1 113 ? 31.347 -2.513 -54.231 1.00 67.69 113 MET A CA 1
ATOM 958 C C . MET A 1 113 ? 32.349 -3.634 -54.515 1.00 67.69 113 MET A C 1
ATOM 960 O O . MET A 1 113 ? 33.210 -3.465 -55.372 1.00 67.69 113 MET A O 1
ATOM 964 N N . LEU A 1 114 ? 32.239 -4.783 -53.835 1.00 69.31 114 LEU A N 1
ATOM 965 C CA . LEU A 1 114 ? 33.207 -5.881 -53.986 1.00 69.31 114 LEU A CA 1
ATOM 966 C C . LEU A 1 114 ? 32.778 -6.955 -54.994 1.00 69.31 114 LEU A C 1
ATOM 968 O O . LEU A 1 114 ? 33.631 -7.533 -55.663 1.00 69.31 114 LEU A O 1
ATOM 972 N N . THR A 1 115 ? 31.475 -7.232 -55.138 1.00 63.16 115 THR A N 1
ATOM 973 C CA . THR A 1 115 ? 30.978 -8.288 -56.049 1.00 63.16 115 THR A CA 1
ATOM 974 C C . THR A 1 115 ? 29.736 -7.889 -56.875 1.00 63.16 115 THR A C 1
ATOM 976 O O . THR A 1 115 ? 28.722 -8.590 -56.852 1.00 63.16 115 THR A O 1
ATOM 979 N N . PRO A 1 116 ? 29.801 -6.822 -57.704 1.00 63.50 116 PRO A N 1
ATOM 980 C CA . PRO A 1 116 ? 28.620 -6.256 -58.377 1.00 63.50 116 PRO A CA 1
ATOM 981 C C . PRO A 1 116 ? 27.852 -7.230 -59.291 1.00 63.50 116 PRO A C 1
ATOM 983 O O . PRO A 1 116 ? 26.659 -7.060 -59.528 1.00 63.50 116 PRO A O 1
ATOM 986 N N . ARG A 1 117 ? 28.526 -8.261 -59.820 1.00 56.25 117 ARG A N 1
ATOM 987 C CA . ARG A 1 117 ? 27.972 -9.217 -60.797 1.00 56.25 117 ARG A CA 1
ATOM 988 C C . ARG A 1 117 ? 27.025 -10.270 -60.196 1.00 56.25 117 ARG A C 1
ATOM 990 O O . ARG A 1 117 ? 26.316 -10.907 -60.964 1.00 56.25 117 ARG A O 1
ATOM 997 N N . HIS A 1 118 ? 26.988 -10.449 -58.870 1.00 54.56 118 HIS A N 1
ATOM 998 C CA . HIS A 1 118 ? 26.191 -11.505 -58.216 1.00 54.56 118 HIS A CA 1
ATOM 999 C C . HIS A 1 118 ? 24.882 -11.015 -57.567 1.00 54.56 118 HIS A C 1
ATOM 1001 O O . HIS A 1 118 ? 24.089 -11.830 -57.104 1.00 54.56 118 HIS A O 1
ATOM 1007 N N . CYS A 1 119 ? 24.621 -9.703 -57.547 1.00 57.62 119 CYS A N 1
ATOM 1008 C CA . CYS A 1 119 ? 23.503 -9.123 -56.792 1.00 57.62 119 CYS A CA 1
ATOM 1009 C C . CYS A 1 119 ? 22.329 -8.586 -57.636 1.00 57.62 119 CYS A C 1
ATOM 1011 O O . CYS A 1 119 ? 21.348 -8.101 -57.072 1.00 57.62 119 CYS A O 1
ATOM 1013 N N . THR A 1 120 ? 22.358 -8.699 -58.967 1.00 56.72 120 THR A N 1
ATOM 1014 C CA . THR A 1 120 ? 21.226 -8.342 -59.846 1.00 56.72 120 THR A CA 1
ATOM 1015 C C . THR A 1 120 ? 20.146 -9.431 -59.835 1.00 56.72 120 THR A C 1
ATOM 1017 O O . THR A 1 120 ? 19.935 -10.111 -60.833 1.00 56.72 120 THR A O 1
ATOM 1020 N N . GLY A 1 121 ? 19.485 -9.622 -58.688 1.00 59.03 121 GLY A N 1
ATOM 1021 C CA . GLY A 1 121 ? 18.223 -10.370 -58.589 1.00 59.03 121 GLY A CA 1
ATOM 1022 C C . GLY A 1 121 ? 18.169 -11.534 -57.594 1.00 59.03 121 GLY A C 1
ATOM 1023 O O . GLY A 1 121 ? 17.068 -11.926 -57.231 1.00 59.03 121 GLY A O 1
ATOM 1024 N N . ASN A 1 122 ? 19.300 -12.051 -57.095 1.00 55.50 122 ASN A N 1
ATOM 1025 C CA . ASN A 1 122 ? 19.323 -13.293 -56.295 1.00 55.50 122 ASN A CA 1
ATOM 1026 C C . ASN A 1 122 ? 20.111 -13.194 -54.975 1.00 55.50 122 ASN A C 1
ATOM 1028 O O . ASN A 1 122 ? 20.739 -14.156 -54.532 1.00 55.50 122 ASN A O 1
ATOM 1032 N N . CYS A 1 123 ? 20.088 -12.034 -54.316 1.00 62.31 123 CYS A N 1
ATOM 1033 C CA . CYS A 1 123 ? 20.685 -11.918 -52.990 1.00 62.31 123 CYS A CA 1
ATOM 1034 C C . CYS A 1 123 ? 19.866 -12.741 -51.975 1.00 62.31 123 CYS A C 1
ATOM 1036 O O . CYS A 1 123 ? 18.758 -12.360 -51.609 1.00 62.31 123 CYS A O 1
ATOM 1038 N N . SER A 1 124 ? 20.401 -13.885 -51.533 1.00 58.31 124 SER A N 1
ATOM 1039 C CA . SER A 1 124 ? 19.714 -14.856 -50.661 1.00 58.31 124 SER A CA 1
ATOM 1040 C C . SER A 1 124 ? 19.549 -14.389 -49.201 1.00 58.31 124 SER A C 1
ATOM 1042 O O . SER A 1 124 ? 19.264 -15.201 -48.316 1.00 58.31 124 SER A O 1
ATOM 1044 N N . PHE A 1 125 ? 19.750 -13.098 -48.923 1.00 60.53 125 PHE A N 1
ATOM 1045 C CA . PHE A 1 125 ? 19.673 -12.552 -47.577 1.00 60.53 125 PHE A CA 1
ATOM 1046 C C . PHE A 1 125 ? 18.214 -12.293 -47.176 1.00 60.53 125 PHE A C 1
ATOM 1048 O O . PHE A 1 125 ? 17.565 -11.366 -47.662 1.00 60.53 125 PHE A O 1
ATOM 1055 N N . LYS A 1 126 ? 17.695 -13.126 -46.268 1.00 54.69 126 LYS A N 1
ATOM 1056 C CA . LYS A 1 126 ? 16.412 -12.913 -45.589 1.00 54.69 126 LYS A CA 1
ATOM 1057 C C . LYS A 1 126 ? 16.662 -12.052 -44.344 1.00 54.69 126 LYS A C 1
ATOM 1059 O O . LYS A 1 126 ? 17.377 -12.518 -43.456 1.00 54.69 126 LYS A O 1
ATOM 1064 N N . PRO A 1 127 ? 16.094 -10.837 -44.239 1.00 54.75 127 PRO A N 1
ATOM 1065 C CA . PRO A 1 127 ? 16.247 -10.043 -43.030 1.00 54.75 127 PRO A CA 1
ATOM 1066 C C . PRO A 1 127 ? 15.597 -10.768 -41.838 1.00 54.75 127 PRO A C 1
ATOM 1068 O O . PRO A 1 127 ? 14.538 -11.382 -42.011 1.00 54.75 127 PRO A O 1
ATOM 1071 N N . PRO A 1 128 ? 16.193 -10.710 -40.631 1.00 56.16 128 PRO A N 1
ATOM 1072 C CA . PRO A 1 128 ? 15.573 -11.271 -39.438 1.00 56.16 128 PRO A CA 1
ATOM 1073 C C . PRO A 1 128 ? 14.249 -10.551 -39.167 1.00 56.16 128 PRO A C 1
ATOM 1075 O O . PRO A 1 128 ? 14.203 -9.318 -39.142 1.00 56.16 128 PRO A O 1
ATOM 1078 N N . LEU A 1 129 ? 13.173 -11.316 -38.968 1.00 54.38 129 LEU A N 1
ATOM 1079 C CA . LEU A 1 129 ? 11.884 -10.787 -38.530 1.00 54.38 129 LEU A CA 1
ATOM 1080 C C . LEU A 1 129 ? 12.048 -10.262 -37.098 1.00 54.38 129 LEU A C 1
ATOM 1082 O O . LEU A 1 129 ? 12.089 -11.038 -36.144 1.00 54.38 129 LEU A O 1
ATOM 1086 N N . LEU A 1 130 ? 12.196 -8.947 -36.954 1.00 54.12 130 LEU A N 1
ATOM 1087 C CA . LEU A 1 130 ? 12.055 -8.281 -35.663 1.00 54.12 130 LEU A CA 1
ATOM 1088 C C . LEU A 1 130 ? 10.558 -8.243 -35.304 1.00 54.12 130 LEU A C 1
ATOM 1090 O O . LEU A 1 130 ? 9.753 -7.928 -36.185 1.00 54.12 130 LEU A O 1
ATOM 1094 N N . PRO A 1 131 ? 10.166 -8.561 -34.057 1.00 50.62 131 PRO A N 1
ATOM 1095 C CA . PRO A 1 131 ? 8.792 -8.364 -33.606 1.00 50.62 131 PRO A CA 1
ATOM 1096 C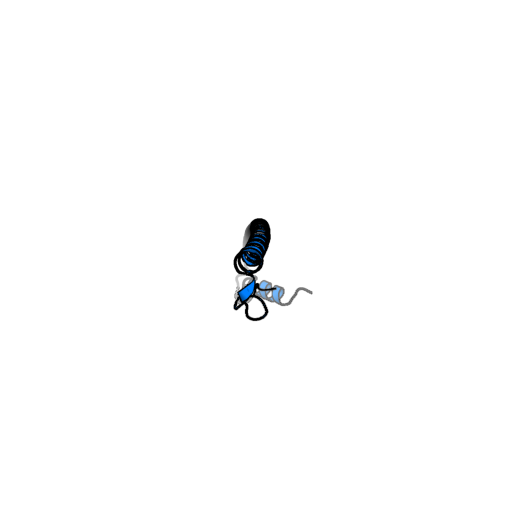 C . PRO A 1 131 ? 8.443 -6.868 -33.655 1.00 50.62 131 PRO A C 1
ATOM 1098 O O . PRO A 1 131 ? 9.270 -6.047 -33.251 1.00 50.62 131 PRO A O 1
ATOM 1101 N N . GLN A 1 132 ? 7.257 -6.542 -34.181 1.00 51.69 132 GLN A N 1
ATOM 1102 C CA . GLN A 1 132 ? 6.649 -5.207 -34.077 1.00 51.69 132 GLN A CA 1
ATOM 1103 C C . GLN A 1 132 ? 6.187 -4.923 -32.649 1.00 51.69 132 GLN A C 1
ATOM 1105 O O . GLN A 1 132 ? 5.760 -5.888 -31.973 1.00 51.69 132 GLN A O 1
#

Sequence (132 aa):
MPPTAERRWWRMSVPAFARKDGEDRPDVDELQKLLLEQVELRKKLEREFQSLKDNFQDQMKRELAYREEMVQQLQIVRDTLCNELDQERKARYAIQQKLKEAHDALHHFSCKMLTPRHCTGNCSFKPPLLPQ

Foldseek 3Di:
DDDPVVVVVVVVPPPPPPDDDDDDDDDPVNVVVVVVVVVVVVVVVVVVVVVVVVVVVVVVVVVVVVVVVVVVVVVVVVVVVVVVVVVVVVVVVVVVVVVVVVVVVVCCCCDVPVPVPPPPPDPPDDDDDDDD

Secondary structure (DSSP, 8-state):
---HHHHHHHHHHS-S-S---SS----HHHHHHHHHHHHHHHHHHHHHHHHHHHHHHHHHHHHHHHHHHHHHHHHHHHHHHHHHHHHHHHHHHHHHHHHHHHHHHHHHIIIIII-GGG-SS----PPP----